Protein AF-Q2Q7Q0-F1 (afdb_monomer)

InterPro domains:
  IPR001702 Porin, Gram-negative type [PF00267] (20-153)
  IPR002299 Porin, Neisseria sp. type [PR00184] (24-41)
  IPR002299 Porin, Neisseria sp. type [PR00184] (78-98)
  IPR002299 Porin, Neisseria sp. type [PR00184] (112-138)
  IPR023614 Porin domain superfamily [G3DSA:2.40.160.10] (1-157)
  IPR050298 Gram-negative bacterial outer membrane porin [PTHR34501] (3-153)

pLDDT: mean 71.76, std 23.59, range [27.08, 97.56]

Mean predicted aligned error: 12.8 Å

Foldseek 3Di:
DDDDDDPPPPPPPPPPPPDDPQFDKDKDKDKDDDDQKIKMKIKMWTAWAQDAPCV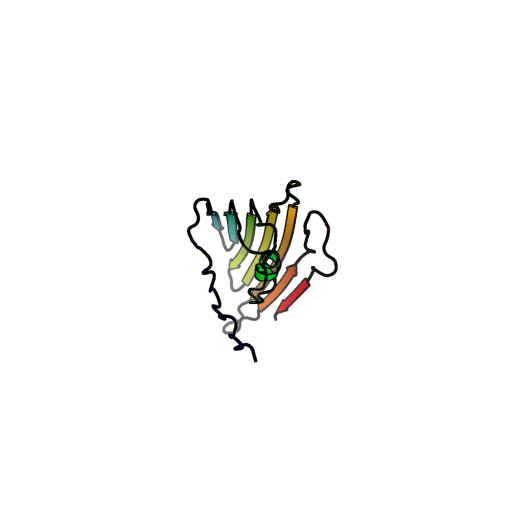VVCVVVVDDDPPRDPGFTKGGKMKIKIKIWGDDPQKTKIKMKMKIKIFGNDPVRFIKIKIKIKIKIWGDDPPDIDIKIKMKIDFIQDSNRTDPPRIDIDMDD

Sequence (157 aa):
AAPYTRPDNSDVFVSAVVGQPGLDVYYAGLNYKNGGFAGSYAFKYARHANVGRDAFELFLLGSTSDEAKGTDPLKNHQVHRLTGGYEEGGLNLALAAQLDLSENGDKAKTKNSTTEIAARASYRFGNAVPRLSYAHGFDLIERGKKGENTSYDSSMA

Secondary structure (DSSP, 8-state):
-----------------TT-TT--EEEEEEEEEETTEEEEEEEEEEEEE---TTHHHHHHH-------TT-PPEEEEEEEEEEEEEEETTEEEEEEEEEEEEEESSTT--EEEEEEEEEEEEE-BTTB--EEEEEEEPPPEETTEEPTT--EEEEE-

Radius of gyration: 21.66 Å; Cα contacts (8 Å, |Δi|>4): 322; chains: 1; bounding box: 35×37×82 Å

Solvent-accessible surface area (backbone atoms only — not comparable to full-atom values): 8732 Å² total; per-residue (Å²): 134,82,86,85,76,78,80,84,81,72,78,73,76,74,66,82,72,85,76,61,94,70,65,56,68,49,76,51,71,54,76,48,74,56,94,42,34,38,38,36,40,40,37,38,42,26,54,44,41,88,41,34,68,55,43,66,55,35,73,74,67,72,59,92,72,96,73,57,86,86,43,63,39,31,25,60,32,33,37,42,35,43,36,37,35,39,48,53,97,49,39,38,38,40,39,36,40,36,39,39,38,30,24,38,59,52,98,78,50,35,39,30,37,41,42,36,40,37,40,36,41,34,44,52,59,90,93,45,65,60,48,42,37,39,34,40,36,45,53,31,26,52,67,70,38,78,46,80,89,52,45,50,78,48,75,51,108

Structure (mmCIF, N/CA/C/O backbone):
data_AF-Q2Q7Q0-F1
#
_entry.id   AF-Q2Q7Q0-F1
#
loop_
_atom_site.group_PDB
_atom_site.id
_atom_site.type_symbol
_atom_site.label_atom_id
_atom_site.label_alt_id
_atom_site.label_comp_id
_atom_site.label_asym_id
_atom_site.label_entity_id
_atom_site.label_seq_id
_atom_site.pdbx_PDB_ins_code
_atom_site.Cartn_x
_atom_site.Cartn_y
_atom_site.Cartn_z
_atom_site.occupancy
_atom_site.B_iso_or_equiv
_atom_site.auth_seq_id
_atom_site.auth_comp_id
_atom_site.auth_asym_id
_atom_site.auth_atom_id
_atom_site.pdbx_PDB_model_num
ATOM 1 N N . ALA A 1 1 ? -17.951 -22.255 -61.261 1.00 38.44 1 ALA A N 1
ATOM 2 C CA . ALA A 1 1 ? -18.267 -21.825 -59.886 1.00 38.44 1 ALA A CA 1
ATOM 3 C C . ALA A 1 1 ? -17.195 -22.399 -58.973 1.00 38.44 1 ALA A C 1
ATOM 5 O O . ALA A 1 1 ? -17.030 -23.611 -58.952 1.00 38.44 1 ALA A O 1
ATOM 6 N N . ALA A 1 2 ? -16.386 -21.539 -58.356 1.00 32.91 2 ALA A N 1
ATOM 7 C CA . ALA A 1 2 ? -15.304 -21.955 -57.468 1.00 32.91 2 ALA A CA 1
ATOM 8 C C . ALA A 1 2 ? -15.882 -22.449 -56.127 1.00 32.91 2 ALA A C 1
ATOM 10 O O . ALA A 1 2 ? -16.837 -21.836 -55.642 1.00 32.91 2 ALA A O 1
ATOM 11 N N . PRO A 1 3 ? -15.352 -23.526 -55.523 1.00 28.22 3 PRO A N 1
ATOM 12 C CA . PRO A 1 3 ? -15.760 -23.925 -54.185 1.00 28.22 3 PRO A CA 1
ATOM 13 C C . PRO A 1 3 ? -15.262 -22.895 -53.164 1.00 28.22 3 PRO A C 1
ATOM 15 O O . PRO A 1 3 ? -14.072 -22.609 -53.063 1.00 28.22 3 PRO A O 1
ATOM 18 N N . TYR A 1 4 ? -16.208 -22.332 -52.419 1.00 27.08 4 TYR A N 1
ATOM 19 C CA . TYR A 1 4 ? -15.970 -21.491 -51.254 1.00 27.08 4 TYR A CA 1
ATOM 20 C C . TYR A 1 4 ? -15.411 -22.361 -50.120 1.00 27.08 4 TYR A C 1
ATOM 22 O O . TYR A 1 4 ? -16.131 -23.177 -49.546 1.00 27.08 4 TYR A O 1
ATOM 30 N N . THR A 1 5 ? -14.127 -22.213 -49.804 1.00 33.94 5 THR A N 1
ATOM 31 C CA . THR A 1 5 ? -13.518 -22.807 -48.609 1.00 33.94 5 THR A CA 1
ATOM 32 C C . THR A 1 5 ? -13.554 -21.794 -47.470 1.00 33.94 5 THR A C 1
ATOM 34 O O . THR A 1 5 ? -12.911 -20.748 -47.535 1.00 33.94 5 THR A O 1
ATOM 37 N N . ARG A 1 6 ? -14.336 -22.119 -46.435 1.00 30.77 6 ARG A N 1
ATOM 38 C CA . ARG A 1 6 ? -14.420 -21.415 -45.148 1.00 30.77 6 ARG A CA 1
ATOM 39 C C . ARG A 1 6 ? -13.006 -21.256 -44.563 1.00 30.77 6 ARG A C 1
ATOM 41 O O . ARG A 1 6 ? -12.326 -22.276 -44.449 1.00 30.77 6 ARG A O 1
ATOM 48 N N . PRO A 1 7 ? -12.551 -20.047 -44.185 1.00 33.25 7 PRO A N 1
ATOM 49 C CA . PRO A 1 7 ? -11.307 -19.914 -43.445 1.00 33.25 7 PRO A CA 1
ATOM 50 C C . PRO A 1 7 ? -11.456 -20.657 -42.117 1.00 33.25 7 PRO A C 1
ATOM 52 O O . PRO A 1 7 ? -12.402 -20.422 -41.364 1.00 33.25 7 PRO A O 1
ATOM 55 N N . ASP A 1 8 ? -10.550 -21.602 -41.906 1.00 33.69 8 ASP A N 1
ATOM 56 C CA . ASP A 1 8 ? -10.188 -22.201 -40.629 1.00 33.69 8 ASP A CA 1
ATOM 57 C C . ASP A 1 8 ? -10.122 -21.099 -39.559 1.00 33.69 8 ASP A C 1
ATOM 59 O O . ASP A 1 8 ? -9.198 -20.288 -39.534 1.00 33.69 8 ASP A O 1
ATOM 63 N N . ASN A 1 9 ? -11.160 -21.037 -38.721 1.00 38.09 9 ASN A N 1
ATOM 64 C CA . ASN A 1 9 ? -11.152 -20.269 -37.486 1.00 38.09 9 ASN A CA 1
ATOM 65 C C . ASN A 1 9 ? -10.549 -21.161 -36.401 1.00 38.09 9 ASN A C 1
ATOM 67 O O . ASN A 1 9 ? -11.249 -21.660 -35.520 1.00 38.09 9 ASN A O 1
ATOM 71 N N . SER A 1 10 ? -9.252 -21.420 -36.509 1.00 33.41 10 SER A N 1
ATOM 72 C CA . SER A 1 10 ? -8.445 -21.792 -35.364 1.00 33.41 10 SER A CA 1
ATOM 73 C C . SER A 1 10 ? -8.223 -20.502 -34.598 1.00 33.41 10 SER A C 1
ATOM 75 O O . SER A 1 10 ? -7.287 -19.742 -34.849 1.00 33.41 10 SER A O 1
ATOM 77 N N . ASP A 1 11 ? -9.125 -20.251 -33.651 1.00 35.22 11 ASP A N 1
ATOM 78 C CA . ASP A 1 11 ? -8.794 -19.468 -32.473 1.00 35.22 11 ASP A CA 1
ATOM 79 C C . ASP A 1 11 ? -7.584 -20.159 -31.841 1.00 35.22 11 ASP A C 1
ATOM 81 O O . ASP A 1 11 ? -7.698 -21.096 -31.047 1.00 35.22 11 ASP A O 1
ATOM 85 N N . VAL A 1 12 ? -6.389 -19.765 -32.286 1.00 31.02 12 VAL A N 1
ATOM 86 C CA . VAL A 1 12 ? -5.151 -20.102 -31.611 1.00 31.02 12 VAL A CA 1
ATOM 87 C C . VAL A 1 12 ? -5.266 -19.376 -30.288 1.00 31.02 12 VAL A C 1
ATOM 89 O O . VAL A 1 12 ? -4.937 -18.195 -30.179 1.00 31.02 12 VAL A O 1
ATOM 92 N N . PHE A 1 13 ? -5.785 -20.086 -29.291 1.00 28.80 13 PHE A N 1
ATOM 93 C CA . PHE A 1 13 ? -5.572 -19.761 -27.900 1.00 28.80 13 PHE A CA 1
ATOM 94 C C . PHE A 1 13 ? -4.059 -19.698 -27.730 1.00 28.80 13 PHE A C 1
ATOM 96 O O . PHE A 1 13 ? -3.385 -20.717 -27.564 1.00 28.80 13 PHE A O 1
ATOM 103 N N . VAL A 1 14 ? -3.497 -18.497 -27.838 1.00 31.64 14 VAL A N 1
ATOM 104 C CA . VAL A 1 14 ? -2.150 -18.251 -27.357 1.00 31.64 14 VAL A CA 1
ATOM 105 C C . VAL A 1 14 ? -2.302 -18.330 -25.852 1.00 31.64 14 VAL A C 1
ATOM 107 O O . VAL A 1 14 ? -2.665 -17.354 -25.203 1.00 31.64 14 VAL A O 1
ATOM 110 N N . SER A 1 15 ? -2.113 -19.528 -25.295 1.00 29.58 15 SER A N 1
ATOM 111 C CA . SER A 1 15 ? -1.926 -19.663 -23.860 1.00 29.58 15 SER A CA 1
ATOM 112 C C . SER A 1 15 ? -0.872 -18.642 -23.466 1.00 29.58 15 SER A C 1
ATOM 114 O O . SER A 1 15 ? 0.201 -18.608 -24.075 1.00 29.58 15 SER A O 1
ATOM 116 N N . ALA A 1 16 ? -1.177 -17.797 -22.481 1.00 34.00 16 ALA A N 1
ATOM 117 C CA . ALA A 1 16 ? -0.156 -16.992 -21.841 1.00 34.00 16 ALA A CA 1
ATOM 118 C C . ALA A 1 16 ? 0.964 -17.955 -21.433 1.00 34.00 16 ALA A C 1
ATOM 120 O O . ALA A 1 16 ? 0.777 -18.810 -20.565 1.00 34.00 16 ALA A O 1
ATOM 121 N N . VAL A 1 17 ? 2.095 -17.892 -22.139 1.00 33.06 17 VAL A N 1
ATOM 122 C CA . VAL A 1 17 ? 3.240 -18.753 -21.863 1.00 33.06 17 VAL A CA 1
ATOM 123 C C . VAL A 1 17 ? 3.859 -18.243 -20.569 1.00 33.06 17 VAL A C 1
ATOM 125 O O . VAL A 1 17 ? 4.790 -17.439 -20.568 1.00 33.06 17 VAL A O 1
ATOM 128 N N . VAL A 1 18 ? 3.324 -18.709 -19.442 1.00 38.12 18 VAL A N 1
ATOM 129 C CA . VAL A 1 18 ? 4.054 -18.746 -18.180 1.00 38.12 18 VAL A CA 1
ATOM 130 C C . VAL A 1 18 ? 5.167 -19.767 -18.388 1.00 38.12 18 VAL A C 1
ATOM 132 O O . VAL A 1 18 ? 4.915 -20.968 -18.419 1.00 38.12 18 VAL A O 1
ATOM 135 N N . GLY A 1 19 ? 6.391 -19.283 -18.610 1.00 31.83 19 GLY A N 1
ATOM 136 C CA . GLY A 1 19 ? 7.568 -20.148 -18.729 1.00 31.83 19 GLY A CA 1
ATOM 137 C C . GLY A 1 19 ? 8.526 -19.879 -19.890 1.00 31.83 19 GLY A C 1
ATOM 138 O O . GLY A 1 19 ? 9.387 -20.721 -20.133 1.00 31.83 19 GLY A O 1
ATOM 139 N N . GLN A 1 20 ? 8.453 -18.746 -20.604 1.00 39.12 20 GLN A N 1
ATOM 140 C CA . GLN A 1 20 ? 9.601 -18.357 -21.438 1.00 39.12 20 GLN A CA 1
ATOM 141 C C . GLN A 1 20 ? 10.802 -17.981 -20.542 1.00 39.12 20 GLN A C 1
ATOM 143 O O . GLN A 1 20 ? 10.614 -17.280 -19.542 1.00 39.12 20 GLN A O 1
ATOM 148 N N . PRO A 1 21 ? 12.033 -18.428 -20.861 1.00 33.62 21 PRO A N 1
ATOM 149 C CA . PRO A 1 21 ? 13.219 -18.122 -20.061 1.00 33.62 21 PRO A CA 1
ATOM 150 C C . PRO A 1 21 ? 13.449 -16.601 -19.979 1.00 33.62 21 PRO A C 1
ATOM 152 O O . PRO A 1 21 ? 13.563 -15.936 -21.007 1.00 33.62 21 PRO A O 1
ATOM 155 N N . GLY A 1 22 ? 13.517 -16.051 -18.756 1.00 45.03 22 GLY A N 1
ATOM 156 C CA . GLY A 1 22 ? 13.807 -14.629 -18.487 1.00 45.03 22 GLY A CA 1
ATOM 157 C C . GLY A 1 22 ? 12.754 -13.837 -17.689 1.00 45.03 22 GLY A C 1
ATOM 158 O O . GLY A 1 22 ? 12.916 -12.622 -17.533 1.00 45.03 22 GLY A O 1
ATOM 159 N N . LEU A 1 23 ? 11.694 -14.481 -17.186 1.00 56.06 23 LEU A N 1
ATOM 160 C CA . LEU A 1 23 ? 10.660 -13.885 -16.319 1.00 56.06 23 LEU A CA 1
ATOM 161 C C . LEU A 1 23 ? 11.070 -13.914 -14.836 1.00 56.06 23 LEU A C 1
ATOM 163 O O . LEU A 1 23 ? 10.350 -14.434 -13.985 1.00 56.06 23 LEU A O 1
ATOM 167 N N . ASP A 1 24 ? 12.247 -13.376 -14.525 1.00 67.50 24 ASP A N 1
ATOM 168 C CA . ASP A 1 24 ? 12.713 -13.303 -13.142 1.00 67.50 24 ASP A CA 1
ATOM 169 C C . ASP A 1 24 ? 11.886 -12.251 -12.391 1.00 67.50 24 ASP A C 1
ATOM 171 O O . ASP A 1 24 ? 11.934 -11.054 -12.713 1.00 67.50 24 ASP A O 1
ATOM 175 N N . VAL A 1 25 ? 11.110 -12.708 -11.405 1.00 71.38 25 VAL A N 1
ATOM 176 C CA . VAL A 1 25 ? 10.350 -11.854 -10.491 1.00 71.38 25 VAL A CA 1
ATOM 177 C C . VAL A 1 25 ? 10.883 -12.047 -9.080 1.00 71.38 25 VAL A C 1
ATOM 179 O O . VAL A 1 25 ? 10.985 -13.169 -8.588 1.00 71.38 25 VAL A O 1
ATOM 182 N N . TYR A 1 26 ? 11.200 -10.942 -8.419 1.00 76.00 26 TYR A N 1
ATOM 183 C CA . TYR A 1 26 ? 11.735 -10.918 -7.067 1.00 76.00 26 TYR A CA 1
ATOM 184 C C . TYR A 1 26 ? 10.788 -10.155 -6.157 1.00 76.00 26 TYR A C 1
ATOM 186 O O . TYR A 1 26 ? 10.239 -9.121 -6.539 1.00 76.00 26 TYR A O 1
ATOM 194 N N . TYR A 1 27 ? 10.641 -10.658 -4.937 1.00 82.25 27 TYR A N 1
ATOM 195 C CA . TYR A 1 27 ? 9.820 -10.058 -3.898 1.00 82.25 27 TYR A CA 1
ATOM 196 C C . TYR A 1 27 ? 10.668 -9.870 -2.649 1.00 82.25 27 TYR A C 1
ATOM 198 O O . TYR A 1 27 ? 11.416 -10.764 -2.256 1.00 82.25 27 TYR A O 1
ATOM 206 N N . ALA A 1 28 ? 10.538 -8.712 -2.018 1.00 85.62 28 ALA A N 1
ATOM 207 C CA . ALA A 1 28 ? 11.164 -8.425 -0.741 1.00 85.62 28 ALA A CA 1
ATOM 208 C C . ALA A 1 28 ? 10.180 -7.670 0.144 1.00 85.62 28 ALA A C 1
ATOM 210 O O . ALA A 1 28 ? 9.332 -6.925 -0.341 1.00 85.62 28 ALA A O 1
ATOM 211 N N . GLY A 1 29 ? 10.295 -7.841 1.453 1.00 91.62 29 GLY A N 1
ATOM 212 C CA . GLY A 1 29 ? 9.473 -7.087 2.379 1.00 91.62 29 GLY A CA 1
ATOM 213 C C . GLY A 1 29 ? 10.006 -7.136 3.796 1.00 91.62 29 GLY A C 1
ATOM 214 O O . GLY A 1 29 ? 10.719 -8.062 4.179 1.00 91.62 29 GLY A O 1
ATOM 215 N N . LEU A 1 30 ? 9.653 -6.115 4.563 1.00 93.94 30 LEU A N 1
ATOM 216 C CA . LEU A 1 30 ? 9.984 -5.984 5.974 1.00 93.94 30 LEU A CA 1
ATOM 217 C C . LEU A 1 30 ? 8.768 -5.473 6.736 1.00 93.94 30 LEU A C 1
ATOM 219 O O . LEU A 1 30 ? 7.929 -4.758 6.190 1.00 93.94 30 LEU A O 1
ATOM 223 N N . ASN A 1 31 ? 8.685 -5.856 8.005 1.00 95.12 31 ASN A N 1
ATOM 224 C CA . ASN A 1 31 ? 7.580 -5.514 8.886 1.00 95.12 31 ASN A CA 1
ATOM 225 C C . ASN A 1 31 ? 8.132 -5.080 10.243 1.00 95.12 31 ASN A C 1
ATOM 227 O O . ASN A 1 31 ? 9.098 -5.657 10.740 1.00 95.12 31 ASN A O 1
ATOM 231 N N . TYR A 1 32 ? 7.480 -4.100 10.850 1.00 94.00 32 TYR A N 1
ATOM 232 C CA . TYR A 1 32 ? 7.742 -3.627 12.199 1.00 94.00 32 TYR A CA 1
ATOM 233 C C . TYR A 1 32 ? 6.424 -3.492 12.955 1.00 94.00 32 TYR A C 1
ATOM 235 O O . TYR A 1 32 ? 5.419 -3.054 12.395 1.00 94.00 32 TYR A O 1
ATOM 243 N N . LYS A 1 33 ? 6.428 -3.854 14.238 1.00 95.81 33 LYS A N 1
ATOM 244 C CA . LYS A 1 33 ? 5.273 -3.703 15.121 1.00 95.81 33 LYS A CA 1
ATOM 245 C C . LYS A 1 33 ? 5.734 -3.399 16.540 1.00 95.81 33 LYS A C 1
ATOM 247 O O . LYS A 1 33 ? 6.566 -4.127 17.074 1.00 95.81 33 LYS A O 1
ATOM 252 N N . ASN A 1 34 ? 5.180 -2.355 17.150 1.00 93.56 34 ASN A N 1
ATOM 253 C CA . ASN A 1 34 ? 5.434 -1.999 18.543 1.00 93.56 34 ASN A CA 1
ATOM 254 C C . ASN A 1 34 ? 4.300 -1.126 19.102 1.00 93.56 34 ASN A C 1
ATOM 256 O O . ASN A 1 34 ? 3.952 -0.129 18.480 1.00 93.56 34 ASN A O 1
ATOM 260 N N . GLY A 1 35 ? 3.756 -1.488 20.271 1.00 90.00 35 GLY A N 1
ATOM 261 C CA . GLY A 1 35 ? 2.828 -0.644 21.041 1.00 90.00 35 GLY A CA 1
ATOM 262 C C . GLY A 1 35 ? 1.650 -0.110 20.226 1.00 90.00 35 GLY A C 1
ATOM 263 O O . GLY A 1 35 ? 1.503 1.098 20.098 1.00 90.00 35 GLY A O 1
ATOM 264 N N . GLY A 1 36 ? 0.905 -0.998 19.563 1.00 91.56 36 GLY A N 1
ATOM 265 C CA . GLY A 1 36 ? -0.205 -0.628 18.676 1.00 91.56 36 GLY A CA 1
ATOM 266 C C . GLY A 1 36 ? 0.219 -0.114 17.295 1.00 91.56 36 GLY A C 1
ATOM 267 O O . GLY A 1 36 ? -0.526 -0.285 16.335 1.00 91.56 36 GLY A O 1
ATOM 268 N N . PHE A 1 37 ? 1.431 0.424 17.133 1.00 95.88 37 PHE A N 1
ATOM 269 C CA . PHE A 1 37 ? 1.951 0.834 15.829 1.00 95.88 37 PHE A CA 1
ATOM 270 C C . PHE A 1 37 ? 2.420 -0.367 15.013 1.00 95.88 37 PHE A C 1
ATOM 272 O O . PHE A 1 37 ? 3.100 -1.263 15.520 1.00 95.88 37 PHE A O 1
ATOM 279 N N . ALA A 1 38 ? 2.103 -0.362 13.724 1.00 95.12 38 ALA A N 1
ATOM 280 C CA . ALA A 1 38 ? 2.612 -1.326 12.763 1.00 95.12 38 ALA A CA 1
ATOM 281 C C . ALA A 1 38 ? 2.987 -0.625 11.460 1.00 95.12 38 ALA A C 1
ATOM 283 O O . ALA A 1 38 ? 2.332 0.327 11.042 1.00 95.12 38 ALA A O 1
ATOM 284 N N . GLY A 1 39 ? 4.039 -1.107 10.811 1.00 93.69 39 GLY A N 1
ATOM 285 C CA . GLY A 1 39 ? 4.470 -0.625 9.511 1.00 93.69 39 GLY A CA 1
ATOM 286 C C . GLY A 1 39 ? 5.086 -1.745 8.693 1.00 93.69 39 GLY A C 1
ATOM 287 O O . GLY A 1 39 ? 5.750 -2.628 9.234 1.00 93.69 39 GLY A O 1
ATOM 288 N N . SER A 1 40 ? 4.871 -1.698 7.388 1.00 94.62 40 SER A N 1
ATOM 289 C CA . SER A 1 40 ? 5.361 -2.699 6.453 1.00 94.62 40 SER A CA 1
ATOM 290 C C . SER A 1 40 ? 5.818 -2.023 5.179 1.00 94.62 40 SER A C 1
ATOM 292 O O . SER A 1 40 ? 5.166 -1.109 4.681 1.00 94.62 40 SER A O 1
ATOM 294 N N . TYR A 1 41 ? 6.921 -2.505 4.632 1.00 93.19 41 TYR A N 1
ATOM 295 C CA . TYR A 1 41 ? 7.358 -2.152 3.294 1.00 93.19 41 TYR A CA 1
ATOM 296 C C . TYR A 1 41 ? 7.436 -3.426 2.463 1.00 93.19 41 TYR A C 1
ATOM 298 O O . TYR A 1 41 ? 8.01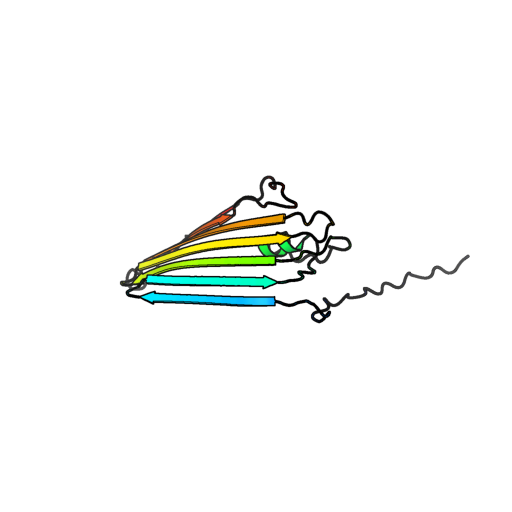1 -4.420 2.906 1.00 93.19 41 TYR A O 1
ATOM 306 N N . ALA A 1 42 ? 6.845 -3.398 1.275 1.00 89.12 42 ALA A N 1
ATOM 307 C CA . ALA A 1 42 ? 6.850 -4.483 0.310 1.00 89.12 42 ALA A CA 1
ATOM 308 C C . ALA A 1 42 ? 7.382 -3.974 -1.031 1.00 89.12 42 ALA A C 1
ATOM 310 O O . ALA A 1 42 ? 7.063 -2.870 -1.470 1.00 89.12 42 ALA A O 1
ATOM 311 N N . PHE A 1 43 ? 8.189 -4.800 -1.680 1.00 85.94 43 PHE A N 1
ATOM 312 C CA . PHE A 1 43 ? 8.833 -4.519 -2.949 1.00 85.94 43 PHE A CA 1
ATOM 313 C C . PHE A 1 43 ? 8.678 -5.706 -3.895 1.00 85.94 43 PHE A C 1
ATOM 315 O O . PHE A 1 43 ? 8.844 -6.861 -3.494 1.00 85.94 43 PHE A O 1
ATOM 322 N N . LYS A 1 44 ? 8.406 -5.411 -5.163 1.00 85.50 44 LYS A N 1
ATOM 323 C CA . LYS A 1 44 ? 8.383 -6.370 -6.266 1.00 85.50 44 LYS A CA 1
ATOM 324 C C . LYS A 1 44 ? 9.233 -5.824 -7.407 1.00 85.50 44 LYS A C 1
ATOM 326 O O . LYS A 1 44 ? 9.091 -4.658 -7.753 1.00 85.50 44 LYS A O 1
ATOM 331 N N . TYR A 1 45 ? 10.045 -6.674 -8.025 1.00 80.56 45 TYR A N 1
ATOM 332 C CA . TYR A 1 45 ? 10.753 -6.383 -9.274 1.00 80.56 45 TYR A CA 1
ATOM 333 C C . TYR A 1 45 ? 10.486 -7.488 -10.292 1.00 80.56 45 TYR A C 1
ATOM 335 O O . TYR A 1 45 ? 10.603 -8.660 -9.950 1.00 80.56 45 TYR A O 1
ATOM 343 N N . ALA A 1 46 ? 10.173 -7.136 -11.535 1.00 75.94 46 ALA A N 1
ATOM 344 C CA . ALA A 1 46 ? 10.028 -8.065 -12.649 1.00 75.94 46 ALA A CA 1
ATOM 345 C C . ALA A 1 46 ? 10.847 -7.580 -13.853 1.00 75.94 46 ALA A C 1
ATOM 347 O O . ALA A 1 46 ? 10.635 -6.480 -14.371 1.00 75.94 46 ALA A O 1
ATOM 348 N N . ARG A 1 47 ? 11.783 -8.415 -14.320 1.00 65.94 47 ARG A N 1
ATOM 349 C CA . ARG A 1 47 ? 12.705 -8.066 -15.416 1.00 65.94 47 ARG A CA 1
ATOM 350 C C . ARG A 1 47 ? 11.988 -7.882 -16.757 1.00 65.94 47 ARG A C 1
ATOM 352 O O . ARG A 1 47 ? 12.282 -6.937 -17.489 1.00 65.94 47 ARG A O 1
ATOM 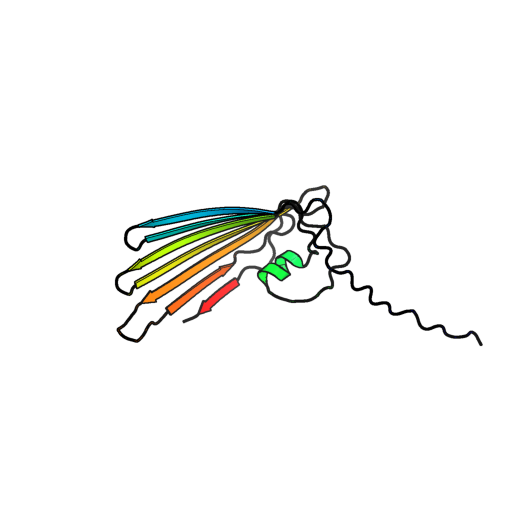359 N N . HIS A 1 48 ? 11.030 -8.758 -17.049 1.00 61.62 48 HIS A N 1
ATOM 360 C CA . HIS A 1 48 ? 10.148 -8.679 -18.210 1.00 61.62 48 HIS A CA 1
ATOM 361 C C . HIS A 1 48 ? 8.701 -8.792 -17.736 1.00 61.62 48 HIS A C 1
ATOM 363 O O . HIS A 1 48 ? 8.343 -9.747 -17.051 1.00 61.62 48 HIS A O 1
ATOM 369 N N . ALA A 1 49 ? 7.873 -7.829 -18.117 1.00 54.59 49 ALA A N 1
ATOM 370 C CA . ALA A 1 49 ? 6.429 -7.899 -18.004 1.00 54.59 49 ALA A CA 1
ATOM 371 C C . ALA A 1 49 ? 5.892 -7.974 -19.441 1.00 54.59 49 ALA A C 1
ATOM 373 O O . ALA A 1 49 ? 5.583 -6.959 -20.059 1.00 54.59 49 ALA A O 1
ATOM 374 N N . ASN A 1 50 ? 5.852 -9.187 -20.008 1.00 47.03 50 ASN A N 1
ATOM 375 C CA . ASN A 1 50 ? 5.142 -9.442 -21.265 1.00 47.03 50 ASN A CA 1
ATOM 376 C C . ASN A 1 50 ? 3.649 -9.368 -20.979 1.00 47.03 50 ASN A C 1
ATOM 378 O O . ASN A 1 50 ? 2.979 -10.377 -20.782 1.00 47.03 50 ASN A O 1
ATOM 382 N N . VAL A 1 51 ? 3.152 -8.154 -20.882 1.00 48.88 51 VAL A N 1
ATOM 383 C CA . VAL A 1 51 ? 1.744 -7.872 -20.711 1.00 48.88 51 VAL A CA 1
ATOM 384 C C . VAL A 1 51 ? 1.515 -6.715 -21.675 1.00 48.88 51 VAL A C 1
ATOM 386 O O . VAL A 1 51 ? 2.319 -5.781 -21.698 1.00 48.88 51 VAL A O 1
ATOM 389 N N . GLY A 1 52 ? 0.556 -6.862 -22.591 1.00 39.28 52 GLY A N 1
ATOM 390 C CA . GLY A 1 52 ? 0.372 -5.922 -23.699 1.00 39.28 52 GLY A CA 1
ATOM 391 C C . GLY A 1 52 ? 0.100 -4.486 -23.227 1.00 39.28 52 GLY A C 1
ATOM 392 O O . GLY A 1 52 ? 0.022 -4.266 -22.030 1.00 39.28 52 GLY A O 1
ATOM 393 N N . ARG A 1 53 ? -0.020 -3.483 -24.111 1.00 38.78 53 ARG A N 1
ATOM 394 C CA . ARG A 1 53 ? -0.182 -2.049 -23.723 1.00 38.78 53 ARG A CA 1
ATOM 395 C C . ARG A 1 53 ? -1.250 -1.846 -22.654 1.00 38.78 53 ARG A C 1
ATOM 397 O O . ARG A 1 53 ? -1.081 -0.984 -21.802 1.00 38.78 53 ARG A O 1
ATOM 404 N N . ASP A 1 54 ? -2.276 -2.682 -22.673 1.00 43.00 54 ASP A N 1
ATOM 405 C CA . ASP A 1 54 ? -3.360 -2.625 -21.714 1.00 43.00 54 ASP A CA 1
ATOM 406 C C . ASP A 1 54 ? -2.938 -3.047 -20.311 1.00 43.00 54 ASP A C 1
ATOM 408 O O . ASP A 1 54 ? -3.710 -2.853 -19.412 1.00 43.00 54 ASP A O 1
ATOM 412 N N . ALA A 1 55 ? -1.761 -3.617 -20.056 1.00 45.25 55 ALA A N 1
ATOM 413 C CA . ALA A 1 55 ? -1.363 -4.231 -18.785 1.00 45.25 55 ALA A CA 1
ATOM 414 C C . ALA A 1 55 ? -1.376 -3.306 -17.574 1.00 45.25 55 ALA A C 1
ATOM 416 O O . ALA A 1 55 ? -1.671 -3.740 -16.464 1.00 45.25 55 ALA A O 1
ATOM 417 N N . PHE A 1 56 ? -0.965 -2.058 -17.784 1.00 45.38 56 PHE A N 1
ATOM 418 C CA . PHE A 1 56 ? -0.889 -1.075 -16.716 1.00 45.38 56 PHE A CA 1
ATOM 419 C C . PHE A 1 56 ? -2.288 -0.521 -16.423 1.00 45.38 56 PHE A C 1
ATOM 421 O O . PHE A 1 56 ? -2.648 -0.400 -15.261 1.00 45.38 56 PHE A O 1
ATOM 428 N N . GLU A 1 57 ? -3.128 -0.329 -17.447 1.00 43.72 57 GLU A N 1
ATOM 429 C CA . GLU A 1 57 ? -4.565 -0.082 -17.260 1.00 43.72 57 GLU A CA 1
ATOM 430 C C . GLU A 1 57 ? -5.322 -1.321 -16.743 1.00 43.72 57 GLU A C 1
ATOM 432 O O . GLU A 1 57 ? -6.163 -1.195 -15.876 1.00 43.72 57 GLU A O 1
ATOM 437 N N . LEU A 1 58 ? -5.002 -2.538 -17.171 1.00 47.50 58 LEU A N 1
ATOM 438 C CA . LEU A 1 58 ? -5.573 -3.830 -16.757 1.00 47.50 58 LEU A CA 1
ATOM 439 C C . LEU A 1 58 ? -5.294 -4.086 -15.276 1.00 47.50 58 LEU A C 1
ATOM 441 O O . LEU A 1 58 ? -6.159 -4.581 -14.556 1.00 47.50 58 LEU A O 1
ATOM 445 N N . PHE A 1 59 ? -4.080 -3.750 -14.830 1.00 45.44 59 PHE A N 1
ATOM 446 C CA . PHE A 1 59 ? -3.650 -3.864 -13.440 1.00 45.44 59 PHE A CA 1
ATOM 447 C C . PHE A 1 59 ? -4.296 -2.800 -12.536 1.0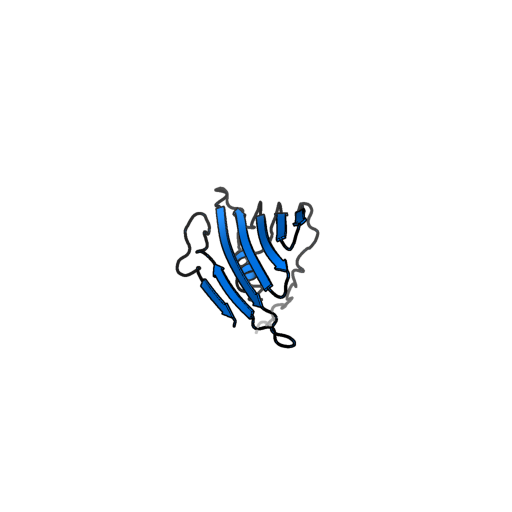0 45.44 59 PHE A C 1
ATOM 449 O O . PHE A 1 59 ? -4.572 -3.109 -11.379 1.00 45.44 59 PHE A O 1
ATOM 456 N N . LEU A 1 60 ? -4.581 -1.595 -13.053 1.00 44.56 60 LEU A N 1
ATOM 457 C CA . LEU A 1 60 ? -5.154 -0.473 -12.287 1.00 44.56 60 LEU A CA 1
ATOM 458 C C . LEU A 1 60 ? -6.697 -0.358 -12.378 1.00 44.56 60 LEU A C 1
ATOM 460 O O . LEU A 1 60 ? -7.334 0.044 -11.410 1.00 44.56 60 LEU A O 1
ATOM 464 N N . LEU A 1 61 ? -7.321 -0.739 -13.500 1.00 41.91 61 LEU A N 1
ATOM 465 C CA . LEU A 1 61 ? -8.757 -0.574 -13.822 1.00 41.91 61 LEU A CA 1
ATOM 466 C C . LEU A 1 61 ? -9.546 -1.895 -13.894 1.00 41.91 61 LEU A C 1
ATOM 468 O O . LEU A 1 61 ? -10.766 -1.865 -14.050 1.00 41.91 61 LEU A O 1
ATOM 472 N N . GLY A 1 62 ? -8.900 -3.062 -13.788 1.00 34.41 62 GLY A N 1
ATOM 473 C CA . GLY A 1 62 ? -9.594 -4.351 -13.660 1.00 34.41 62 GLY A CA 1
ATOM 474 C C . GLY A 1 62 ? -10.491 -4.768 -14.841 1.00 34.41 62 GLY A C 1
ATOM 475 O O . GLY A 1 62 ? -11.467 -5.484 -14.624 1.00 34.41 62 GLY A O 1
ATOM 476 N N . SER A 1 63 ? -10.203 -4.347 -16.080 1.00 38.22 63 SER A N 1
ATOM 477 C CA . SER A 1 63 ? -10.974 -4.742 -17.279 1.00 38.22 63 SER A CA 1
ATOM 478 C C . SER A 1 63 ? -10.337 -5.907 -18.032 1.00 38.22 63 SER A C 1
ATOM 480 O O . SER A 1 63 ? -9.229 -5.775 -18.513 1.00 38.22 63 SER A O 1
ATOM 482 N N . THR A 1 64 ? -11.039 -7.032 -18.188 1.00 34.34 64 THR A N 1
ATOM 483 C CA . THR A 1 64 ? -10.533 -8.298 -18.755 1.00 34.34 64 THR A CA 1
ATOM 484 C C . THR A 1 64 ? -10.699 -8.421 -20.282 1.00 34.34 64 THR A C 1
ATOM 486 O O . THR A 1 64 ? -11.447 -9.287 -20.740 1.00 34.34 64 THR A O 1
ATOM 489 N N . SER A 1 65 ? -10.048 -7.587 -21.096 1.00 36.09 65 SER A N 1
ATOM 490 C CA . SER A 1 65 ? -10.077 -7.755 -22.565 1.00 36.09 65 SER A CA 1
ATOM 491 C C . SER A 1 65 ? -8.698 -8.071 -23.154 1.00 36.09 65 SER A C 1
ATOM 493 O O . SER A 1 65 ? -7.792 -7.244 -23.129 1.00 36.09 65 SER A O 1
ATOM 495 N N . ASP A 1 66 ? -8.570 -9.278 -23.711 1.00 40.12 66 ASP A N 1
ATOM 496 C CA . ASP A 1 66 ? -7.390 -9.839 -24.391 1.00 40.12 66 ASP A CA 1
ATOM 497 C C . ASP A 1 66 ? -7.230 -9.319 -25.842 1.00 40.12 66 ASP A C 1
ATOM 499 O O . ASP A 1 66 ? -7.193 -10.099 -26.794 1.00 40.12 66 ASP A O 1
ATOM 503 N N . GLU A 1 67 ? -7.126 -8.003 -26.060 1.00 38.03 67 GLU A N 1
ATOM 504 C CA . GLU A 1 67 ? -6.961 -7.439 -27.421 1.00 38.03 67 GLU A CA 1
ATOM 505 C C . GLU A 1 67 ? -5.620 -6.728 -27.689 1.00 38.03 67 GLU A C 1
ATOM 507 O O . GLU A 1 67 ? -5.466 -5.998 -28.666 1.00 38.03 67 GLU A O 1
ATOM 512 N N . ALA A 1 68 ? -4.567 -7.013 -26.924 1.00 39.59 68 ALA A N 1
ATOM 513 C CA . ALA A 1 68 ? -3.257 -6.395 -27.147 1.00 39.59 68 ALA A CA 1
ATOM 514 C C . ALA A 1 68 ? -2.346 -7.184 -28.120 1.00 39.59 68 ALA A C 1
ATOM 516 O O . ALA A 1 68 ? -1.238 -7.602 -27.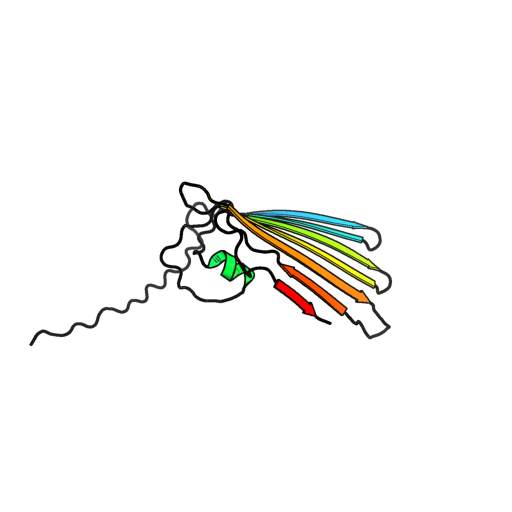773 1.00 39.59 68 ALA A O 1
ATOM 517 N N . LYS A 1 69 ? -2.767 -7.365 -29.381 1.00 34.59 69 LYS A N 1
ATOM 518 C CA . LYS A 1 69 ? -1.846 -7.764 -30.468 1.00 34.59 69 LYS A CA 1
ATOM 519 C C . LYS A 1 69 ? -1.123 -6.523 -31.013 1.00 34.59 69 LYS A C 1
ATOM 521 O O . LYS A 1 69 ? -1.647 -5.839 -31.883 1.00 34.59 69 LYS A O 1
ATOM 526 N N . GLY A 1 70 ? 0.101 -6.252 -30.541 1.00 37.94 70 GLY A N 1
ATOM 527 C CA . GLY A 1 70 ? 1.015 -5.287 -31.192 1.00 37.94 70 GLY A CA 1
ATOM 528 C C . GLY A 1 70 ? 1.686 -4.244 -30.295 1.00 37.94 70 GLY A C 1
ATOM 529 O O . GLY A 1 70 ? 1.970 -3.136 -30.742 1.00 37.94 70 GLY A O 1
ATOM 530 N N . THR A 1 71 ? 1.929 -4.558 -29.029 1.00 44.34 71 THR A N 1
ATOM 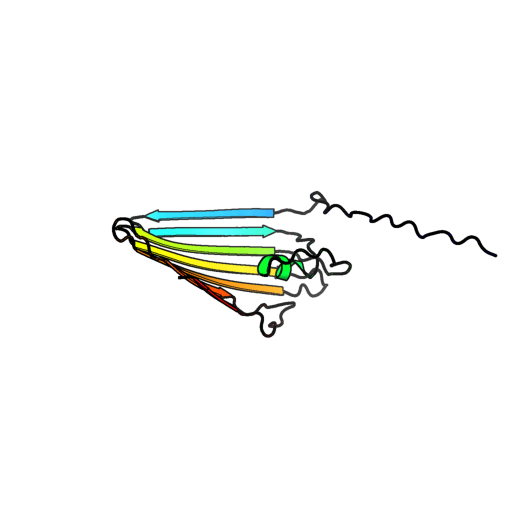531 C CA . THR A 1 71 ? 2.324 -3.567 -28.023 1.00 44.34 71 THR A CA 1
ATOM 532 C C . THR A 1 71 ? 3.719 -3.850 -27.478 1.00 44.34 71 THR A C 1
ATOM 534 O O . THR A 1 71 ? 4.025 -5.001 -27.168 1.00 44.34 71 THR A O 1
ATOM 537 N N . ASP A 1 72 ? 4.557 -2.815 -27.357 1.00 49.78 72 ASP A N 1
ATOM 538 C CA . ASP A 1 72 ? 5.922 -2.936 -26.826 1.00 49.78 72 ASP A CA 1
ATOM 539 C C . ASP A 1 72 ? 5.900 -3.591 -25.427 1.00 49.78 72 ASP A C 1
ATOM 541 O O . ASP A 1 72 ? 5.199 -3.086 -24.549 1.00 49.78 72 ASP A O 1
ATOM 545 N N . PRO A 1 73 ? 6.652 -4.680 -25.179 1.00 59.00 73 PRO A N 1
ATOM 546 C CA . PRO A 1 73 ? 6.641 -5.355 -23.882 1.00 59.00 73 PRO A CA 1
ATOM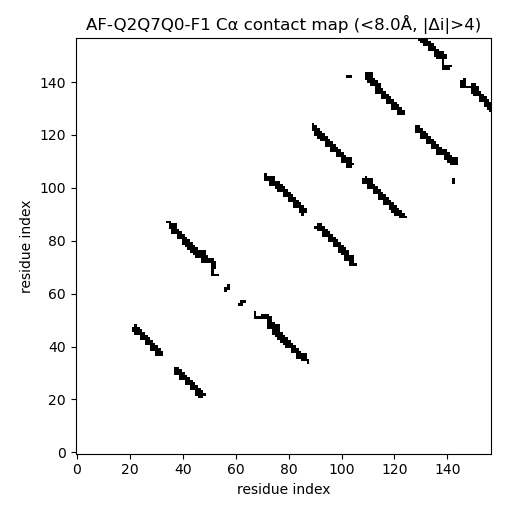 547 C C . PRO A 1 73 ? 7.217 -4.444 -22.791 1.00 59.00 73 PRO A C 1
ATOM 549 O O . PRO A 1 73 ? 8.272 -3.836 -22.997 1.00 59.00 73 PRO A O 1
ATOM 552 N N . LEU A 1 74 ? 6.571 -4.373 -21.624 1.00 64.81 74 LEU A N 1
ATOM 553 C CA . LEU A 1 74 ? 7.103 -3.652 -20.466 1.00 64.81 74 LEU A CA 1
ATOM 554 C C . LEU A 1 74 ? 8.295 -4.405 -19.850 1.00 64.81 74 LEU A C 1
ATOM 556 O O . LEU A 1 74 ? 8.376 -5.636 -19.846 1.00 64.81 74 LEU A O 1
ATOM 560 N N . LYS A 1 75 ? 9.252 -3.657 -19.309 1.00 70.50 75 LYS A N 1
ATOM 561 C CA . LYS A 1 75 ? 10.487 -4.154 -18.694 1.00 70.50 75 LYS A CA 1
ATOM 562 C C . LYS A 1 75 ? 10.748 -3.438 -17.377 1.00 70.50 75 LYS A C 1
ATOM 564 O O . LYS A 1 75 ? 10.232 -2.348 -17.139 1.00 70.50 75 LYS A O 1
ATOM 569 N N . ASN A 1 76 ? 11.582 -4.049 -16.535 1.00 78.19 76 ASN A N 1
ATOM 570 C CA . ASN A 1 76 ? 12.054 -3.459 -15.277 1.00 78.19 76 ASN A CA 1
ATOM 571 C C . ASN A 1 76 ? 10.923 -2.969 -14.357 1.00 78.19 76 ASN A C 1
ATOM 573 O O . ASN A 1 76 ? 11.057 -1.933 -13.702 1.00 78.19 76 ASN A O 1
ATOM 577 N N . HIS A 1 77 ? 9.809 -3.701 -14.321 1.00 79.62 77 HIS A N 1
ATOM 578 C CA . HIS A 1 77 ? 8.642 -3.310 -13.548 1.00 79.62 77 HIS A CA 1
ATOM 579 C C . HIS A 1 77 ? 8.929 -3.428 -12.052 1.00 79.62 77 HIS A C 1
ATOM 581 O O . HIS A 1 77 ? 9.389 -4.467 -11.580 1.00 79.62 77 HIS A O 1
ATOM 587 N N . GLN A 1 78 ? 8.670 -2.351 -11.323 1.00 85.69 78 GLN A N 1
ATOM 588 C CA . GLN A 1 78 ? 8.925 -2.204 -9.899 1.00 85.69 78 GLN A CA 1
ATOM 589 C C . GLN A 1 78 ? 7.660 -1.732 -9.206 1.00 85.69 78 GLN A C 1
ATOM 591 O O . GLN A 1 78 ? 7.035 -0.780 -9.661 1.00 85.69 78 GLN A O 1
ATOM 596 N N . VAL A 1 79 ? 7.321 -2.374 -8.093 1.00 88.12 79 VAL A N 1
ATOM 597 C CA . VAL A 1 79 ? 6.232 -1.939 -7.215 1.00 88.12 79 VAL A CA 1
ATOM 598 C C . VAL A 1 79 ? 6.796 -1.763 -5.822 1.00 88.12 79 VAL A C 1
ATOM 600 O O . VAL A 1 79 ? 7.380 -2.695 -5.269 1.00 88.12 79 VAL A O 1
ATOM 603 N N . HIS A 1 80 ? 6.613 -0.576 -5.260 1.00 91.62 80 HIS A N 1
ATOM 604 C CA . HIS A 1 80 ? 6.984 -0.234 -3.895 1.00 91.62 80 HIS A CA 1
ATOM 605 C C . HIS A 1 80 ? 5.713 0.092 -3.130 1.00 91.62 80 HIS A C 1
ATOM 607 O O . HIS A 1 80 ? 4.999 1.017 -3.500 1.00 91.62 80 HIS A O 1
ATOM 613 N N . ARG A 1 81 ? 5.431 -0.633 -2.052 1.00 92.69 81 ARG A N 1
ATOM 614 C CA . ARG A 1 81 ? 4.284 -0.359 -1.189 1.00 92.69 81 ARG A CA 1
ATOM 615 C C . ARG A 1 81 ? 4.747 -0.157 0.238 1.00 92.69 81 ARG A C 1
ATOM 617 O O . ARG A 1 81 ? 5.368 -1.040 0.823 1.00 92.69 81 ARG A O 1
ATOM 624 N N . LEU A 1 82 ? 4.410 0.992 0.801 1.00 95.12 82 LEU A N 1
ATOM 625 C CA . LEU A 1 82 ? 4.593 1.303 2.209 1.00 95.12 82 LEU A CA 1
ATOM 626 C C . LEU A 1 82 ? 3.220 1.343 2.871 1.00 95.12 82 LEU A C 1
ATOM 628 O O . LEU A 1 82 ? 2.317 2.021 2.392 1.00 95.12 82 LEU A O 1
ATOM 632 N N . THR A 1 83 ? 3.060 0.634 3.978 1.00 95.00 83 THR A N 1
ATOM 633 C CA . THR A 1 83 ? 1.869 0.713 4.821 1.00 95.00 83 THR A CA 1
ATOM 634 C C . THR A 1 83 ? 2.273 1.024 6.248 1.00 95.00 83 THR A C 1
ATOM 636 O O . THR A 1 83 ? 3.287 0.523 6.727 1.00 95.00 83 THR A O 1
ATOM 639 N N . GLY A 1 84 ? 1.472 1.815 6.944 1.00 96.12 84 GLY A N 1
ATOM 640 C CA . GLY A 1 84 ? 1.702 2.168 8.336 1.00 96.12 84 GLY A CA 1
ATOM 641 C C . GLY A 1 84 ? 0.389 2.433 9.045 1.00 96.12 84 GLY A C 1
ATOM 642 O O . GLY A 1 84 ? -0.588 2.831 8.419 1.00 96.12 84 GLY A O 1
ATOM 643 N N . GLY A 1 85 ? 0.344 2.203 10.346 1.00 97.06 85 GLY A N 1
ATOM 644 C CA . GLY A 1 85 ? -0.885 2.373 11.093 1.00 97.06 85 GLY A CA 1
ATOM 645 C C . GLY A 1 85 ? -0.717 2.235 12.591 1.00 97.06 85 GLY A C 1
ATOM 646 O O . GLY A 1 85 ? 0.363 1.928 13.098 1.00 97.06 85 GLY A O 1
ATOM 647 N N . TYR A 1 86 ? -1.828 2.464 13.276 1.00 97.12 86 TYR A N 1
ATOM 648 C CA . TYR A 1 86 ? -1.980 2.292 14.708 1.00 97.12 86 TYR A CA 1
ATOM 649 C C . TYR A 1 86 ? -3.267 1.523 14.983 1.00 97.12 86 TYR A C 1
ATOM 651 O O . TYR A 1 86 ? -4.330 1.887 14.481 1.00 97.12 86 TYR A O 1
ATOM 659 N N . GLU A 1 87 ? -3.173 0.468 15.781 1.00 96.12 87 GLU A N 1
ATOM 660 C CA . GLU A 1 87 ? -4.310 -0.325 16.218 1.00 96.12 87 GLU A CA 1
ATOM 661 C C . GLU A 1 87 ? -4.185 -0.671 17.702 1.00 96.12 87 GLU A C 1
ATOM 663 O O . GLU A 1 87 ? -3.406 -1.544 18.089 1.00 96.12 87 GLU A O 1
ATOM 668 N N . GLU A 1 88 ? -4.975 0.007 18.533 1.00 94.94 88 GLU A N 1
ATOM 669 C CA . GLU A 1 88 ? -5.067 -0.249 19.970 1.00 94.94 88 GLU A CA 1
ATOM 670 C C . GLU A 1 88 ? -6.327 0.406 20.556 1.00 94.94 88 GLU A C 1
ATOM 672 O O . GLU A 1 88 ? -6.854 1.376 20.012 1.00 94.94 88 GLU A O 1
ATOM 677 N N . GLY A 1 89 ? -6.843 -0.120 21.673 1.00 92.31 89 GLY A N 1
ATOM 678 C CA . GLY A 1 89 ? -7.928 0.534 22.421 1.00 92.31 89 GLY A CA 1
ATOM 679 C C . GLY A 1 89 ? -9.238 0.718 21.640 1.00 92.31 89 GLY A C 1
ATOM 680 O O . GLY A 1 89 ? -10.020 1.611 21.949 1.00 92.31 89 GLY A O 1
ATOM 681 N N . GLY A 1 90 ? -9.470 -0.099 20.607 1.00 93.06 90 GLY A N 1
ATOM 682 C CA . GLY A 1 90 ? -10.632 0.009 19.721 1.00 93.06 90 GLY A CA 1
ATOM 683 C C . GLY A 1 90 ? -10.454 0.973 18.545 1.00 93.06 90 GLY A C 1
ATOM 684 O O . GLY A 1 90 ? -11.297 0.954 17.652 1.00 93.06 90 GLY A O 1
ATOM 685 N N . LEU A 1 91 ? -9.372 1.754 18.498 1.00 95.94 91 LEU A N 1
ATOM 686 C CA . LEU A 1 91 ? -8.996 2.591 17.360 1.00 95.94 91 LEU A CA 1
ATOM 687 C C . LEU A 1 91 ? -8.178 1.775 16.354 1.00 95.94 91 LEU A C 1
ATOM 689 O O . LEU A 1 91 ? -7.262 1.057 16.743 1.00 95.94 91 LEU A O 1
ATOM 693 N N . ASN A 1 92 ? -8.478 1.920 15.066 1.00 97.25 92 ASN A N 1
ATOM 694 C CA . ASN A 1 92 ? -7.638 1.445 13.970 1.00 97.25 92 ASN A CA 1
ATOM 695 C C . ASN A 1 92 ? -7.475 2.577 12.949 1.00 97.25 92 ASN A C 1
ATOM 697 O O . ASN A 1 92 ? -8.460 3.102 12.427 1.00 97.25 92 ASN A O 1
ATOM 701 N N . LEU A 1 93 ? -6.225 2.941 12.688 1.00 96.75 93 LEU A N 1
ATOM 702 C CA . LEU A 1 93 ? -5.795 3.898 11.681 1.00 96.75 93 LEU A CA 1
ATOM 703 C C . LEU A 1 93 ? -4.783 3.207 10.775 1.00 96.75 93 LEU A C 1
ATOM 705 O O . LEU A 1 93 ? -3.850 2.575 11.265 1.00 96.75 93 LEU A O 1
ATOM 709 N N . ALA A 1 94 ? -4.940 3.348 9.467 1.00 96.81 94 ALA A N 1
ATOM 710 C CA . ALA A 1 94 ? -4.014 2.804 8.489 1.00 96.81 94 ALA A CA 1
ATOM 711 C C . ALA A 1 94 ? -3.831 3.776 7.324 1.00 96.81 94 ALA A C 1
ATOM 713 O O . ALA A 1 94 ? -4.783 4.388 6.846 1.00 96.81 94 ALA A O 1
ATOM 714 N N . LEU A 1 95 ? -2.597 3.879 6.854 1.00 96.69 95 LEU A N 1
ATOM 715 C CA . LEU A 1 95 ? -2.173 4.622 5.683 1.00 96.69 95 LEU A CA 1
ATOM 716 C C . LEU A 1 95 ? -1.371 3.681 4.787 1.00 96.69 95 LEU A C 1
ATOM 718 O O . LEU A 1 95 ? -0.616 2.832 5.266 1.00 96.69 95 LEU A O 1
ATOM 722 N N . ALA A 1 96 ? -1.527 3.839 3.485 1.00 95.25 96 ALA A N 1
ATOM 723 C CA . ALA A 1 96 ? -0.764 3.133 2.480 1.00 95.25 96 ALA A CA 1
ATOM 724 C C . ALA A 1 96 ? -0.347 4.106 1.382 1.00 95.25 96 ALA A C 1
ATOM 726 O O . ALA A 1 96 ? -1.111 4.993 1.014 1.00 95.25 96 ALA A O 1
ATOM 727 N N . ALA A 1 97 ? 0.851 3.906 0.854 1.00 93.88 97 ALA A N 1
ATOM 728 C CA . ALA A 1 97 ? 1.322 4.525 -0.369 1.00 93.88 97 ALA A CA 1
ATOM 729 C C . ALA A 1 97 ? 1.904 3.430 -1.262 1.00 93.88 97 ALA A C 1
ATOM 731 O O . ALA A 1 97 ? 2.634 2.558 -0.780 1.00 93.88 97 ALA A O 1
ATOM 732 N N . GLN A 1 98 ? 1.577 3.468 -2.545 1.00 92.81 98 GLN A N 1
ATOM 733 C CA . GLN A 1 98 ? 2.096 2.564 -3.557 1.00 92.81 98 GLN A CA 1
ATOM 734 C C . GLN A 1 98 ? 2.675 3.376 -4.715 1.00 92.81 98 GLN A C 1
ATOM 736 O O . GLN A 1 98 ? 2.099 4.377 -5.131 1.00 92.81 98 GLN A O 1
ATOM 741 N N . LEU A 1 99 ? 3.837 2.953 -5.198 1.00 90.06 99 LEU A N 1
ATOM 742 C CA . LEU A 1 99 ? 4.507 3.504 -6.365 1.00 90.06 99 LEU A CA 1
ATOM 743 C C . LEU A 1 99 ? 4.809 2.361 -7.324 1.00 90.06 99 LEU A C 1
ATOM 745 O O . LEU A 1 99 ? 5.567 1.445 -6.993 1.00 90.06 99 LEU A O 1
ATOM 749 N N . ASP A 1 100 ? 4.257 2.468 -8.521 1.00 86.06 100 ASP A N 1
ATOM 750 C CA . ASP A 1 100 ? 4.488 1.550 -9.620 1.00 86.06 100 ASP A CA 1
ATOM 751 C C . ASP A 1 100 ? 5.349 2.250 -10.668 1.00 86.06 100 ASP A C 1
ATOM 753 O O . ASP A 1 100 ? 5.091 3.391 -11.057 1.00 86.06 100 ASP A O 1
ATOM 757 N N . LEU A 1 101 ? 6.395 1.566 -11.119 1.00 85.75 101 LEU A N 1
ATOM 758 C CA . LEU A 1 101 ? 7.369 2.042 -12.094 1.00 85.75 101 LEU A CA 1
ATOM 759 C C . LEU A 1 101 ? 7.592 0.955 -13.143 1.00 85.75 101 LEU A C 1
ATOM 761 O O . LEU A 1 101 ? 7.589 -0.238 -12.837 1.00 85.75 101 LEU A O 1
ATOM 765 N N . SER A 1 102 ? 7.799 1.342 -14.394 1.00 79.25 102 SER A N 1
ATOM 766 C CA . SER A 1 102 ? 8.189 0.412 -15.458 1.00 79.25 102 SER A CA 1
ATOM 767 C C . SER A 1 102 ? 8.834 1.145 -16.630 1.00 79.25 102 SER A C 1
ATOM 769 O O . SER A 1 102 ? 8.812 2.372 -16.708 1.00 79.25 102 SER A O 1
ATOM 771 N N . GLU A 1 103 ? 9.436 0.390 -17.542 1.00 78.00 103 GLU A N 1
ATOM 772 C CA . GLU A 1 103 ? 10.006 0.897 -18.788 1.00 78.00 103 GLU A CA 1
ATOM 773 C C . GLU A 1 103 ? 9.345 0.206 -19.978 1.00 78.00 103 GLU A C 1
ATOM 775 O O . GLU A 1 103 ? 9.053 -0.988 -19.926 1.00 78.00 103 GLU A O 1
ATOM 780 N N . ASN A 1 104 ? 9.144 0.922 -21.079 1.00 70.06 104 ASN A N 1
ATOM 781 C CA . ASN A 1 104 ? 8.688 0.313 -22.323 1.00 70.06 104 ASN A CA 1
ATOM 782 C C . ASN A 1 104 ? 9.846 -0.393 -23.040 1.00 70.06 104 ASN A C 1
ATOM 784 O O . ASN A 1 104 ? 11.009 0.001 -22.945 1.00 70.06 104 ASN A O 1
ATOM 788 N N . GLY A 1 105 ? 9.522 -1.428 -23.814 1.00 64.75 105 GLY A N 1
ATOM 789 C CA . GLY A 1 105 ? 10.472 -2.176 -24.640 1.00 64.75 105 GLY A CA 1
ATOM 790 C C . GLY A 1 105 ? 11.007 -1.415 -25.860 1.00 64.75 105 GLY A C 1
ATOM 791 O O . GLY A 1 105 ? 11.703 -2.021 -26.677 1.00 64.75 105 GLY A O 1
ATOM 792 N N . ASP A 1 106 ? 10.695 -0.122 -25.988 1.00 67.56 106 ASP A N 1
ATOM 793 C CA . ASP A 1 106 ? 11.177 0.744 -27.057 1.00 67.56 106 ASP A CA 1
ATOM 794 C C . ASP A 1 106 ? 12.681 1.058 -26.911 1.00 67.56 106 ASP A C 1
ATOM 796 O O . ASP A 1 106 ? 13.296 0.902 -25.854 1.00 67.56 106 ASP A O 1
ATOM 800 N N . LYS A 1 107 ? 13.322 1.503 -28.002 1.00 67.25 107 LYS A N 1
ATOM 801 C CA . LYS A 1 107 ? 14.765 1.832 -27.990 1.00 67.25 107 LYS A CA 1
ATOM 802 C C . LYS A 1 107 ? 15.108 2.963 -27.013 1.00 67.25 107 LYS A C 1
ATOM 804 O O . LYS A 1 107 ? 16.246 3.046 -26.560 1.00 67.25 107 LYS A O 1
ATOM 809 N N . ALA A 1 108 ? 14.135 3.825 -26.723 1.00 73.12 108 ALA A N 1
ATOM 810 C CA . ALA A 1 108 ? 14.273 4.963 -25.827 1.00 73.12 108 ALA A CA 1
ATOM 811 C C . ALA A 1 108 ? 14.090 4.595 -24.341 1.00 73.12 108 ALA A C 1
ATOM 813 O O . ALA A 1 108 ? 14.379 5.436 -23.493 1.00 73.12 108 ALA A O 1
ATOM 814 N N . LYS A 1 109 ? 13.652 3.362 -24.025 1.00 73.12 109 LYS A N 1
ATOM 815 C CA . LYS A 1 109 ? 13.327 2.885 -22.670 1.00 73.12 109 LYS A CA 1
ATOM 816 C C . LYS A 1 109 ? 12.458 3.881 -21.911 1.00 73.12 109 LYS A C 1
ATOM 818 O O . LYS A 1 109 ? 12.773 4.295 -20.793 1.00 73.12 109 LYS A O 1
ATOM 823 N N . THR A 1 110 ? 11.399 4.340 -22.564 1.00 76.94 110 THR A N 1
ATOM 824 C CA . THR A 1 110 ? 10.536 5.371 -21.992 1.00 76.94 110 THR A CA 1
ATOM 825 C C . THR A 1 110 ? 9.880 4.867 -20.703 1.00 76.94 110 THR A C 1
ATOM 827 O O . THR A 1 110 ? 9.476 3.708 -20.617 1.00 76.94 110 THR A O 1
ATOM 830 N N . LYS A 1 111 ? 9.811 5.722 -19.676 1.00 81.69 111 LYS A N 1
ATOM 831 C CA . LYS A 1 111 ? 9.364 5.335 -18.330 1.00 81.69 111 LYS A CA 1
ATOM 832 C C . LYS A 1 111 ? 7.861 5.506 -18.161 1.00 81.69 111 LYS A C 1
ATOM 834 O O . LYS A 1 111 ? 7.314 6.517 -18.602 1.00 81.69 111 LYS A O 1
ATOM 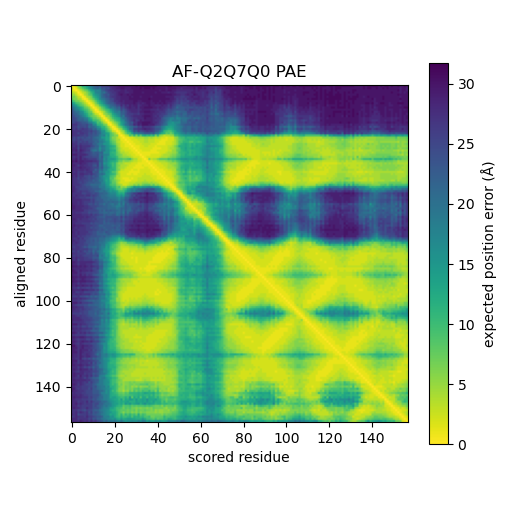839 N N . ASN A 1 112 ? 7.247 4.572 -17.446 1.00 77.19 112 ASN A N 1
ATOM 840 C CA . ASN A 1 112 ? 5.883 4.685 -16.955 1.00 77.19 112 ASN A CA 1
ATOM 841 C C . ASN A 1 112 ? 5.881 4.706 -15.421 1.00 77.19 112 ASN A C 1
ATOM 843 O O . ASN A 1 112 ? 6.711 4.040 -14.792 1.00 77.19 112 ASN A O 1
ATOM 847 N N . SER A 1 113 ? 4.964 5.463 -14.819 1.00 82.75 113 SER A N 1
ATOM 848 C CA . SER A 1 113 ? 4.809 5.537 -13.367 1.00 82.75 113 SER A CA 1
ATOM 849 C C . SER A 1 113 ? 3.375 5.849 -12.955 1.00 82.75 113 SER A C 1
ATOM 851 O O . SER A 1 113 ? 2.752 6.705 -13.570 1.00 82.75 113 SER A O 1
ATOM 853 N N . THR A 1 114 ? 2.883 5.225 -11.884 1.00 85.06 114 THR A N 1
ATOM 854 C CA . THR A 1 114 ? 1.714 5.718 -11.139 1.00 85.06 114 THR A CA 1
ATOM 855 C C . THR A 1 114 ? 2.003 5.732 -9.645 1.00 85.06 114 THR A C 1
ATOM 857 O O . THR A 1 114 ? 2.854 4.985 -9.161 1.00 85.06 114 THR A O 1
ATOM 860 N N . THR A 1 115 ? 1.317 6.605 -8.917 1.00 88.62 115 THR A N 1
ATOM 861 C CA . THR A 1 115 ? 1.367 6.668 -7.457 1.00 88.62 115 THR A CA 1
ATOM 862 C C . THR A 1 115 ? -0.050 6.614 -6.922 1.00 88.62 115 THR A C 1
ATOM 864 O O . THR A 1 115 ? -0.934 7.297 -7.431 1.00 88.62 115 THR A O 1
ATOM 867 N N . GLU A 1 116 ? -0.248 5.854 -5.855 1.00 89.31 116 GLU A N 1
ATOM 868 C CA . GLU A 1 116 ? -1.526 5.748 -5.165 1.00 89.31 116 GLU A CA 1
ATOM 869 C C . GLU A 1 116 ? -1.323 5.894 -3.666 1.00 89.31 116 GLU A C 1
ATOM 871 O O . GLU A 1 116 ? -0.348 5.401 -3.096 1.00 89.31 116 GLU A O 1
ATOM 876 N N . ILE A 1 117 ? -2.268 6.553 -3.009 1.00 92.25 117 ILE A N 1
ATOM 877 C CA . ILE A 1 117 ? -2.334 6.633 -1.555 1.00 92.25 117 ILE A CA 1
ATOM 878 C C . ILE A 1 117 ? -3.707 6.186 -1.076 1.00 92.25 117 ILE A C 1
ATOM 880 O O . ILE A 1 117 ? -4.720 6.422 -1.727 1.00 92.25 117 ILE A O 1
ATOM 884 N N . ALA A 1 118 ? -3.748 5.554 0.089 1.00 94.44 118 ALA A N 1
ATOM 885 C CA . ALA A 1 118 ? -4.988 5.175 0.740 1.00 94.44 118 ALA A CA 1
ATOM 886 C C . ALA A 1 118 ? -4.903 5.418 2.242 1.00 94.44 118 ALA A C 1
ATOM 888 O O . ALA A 1 118 ? -3.867 5.209 2.871 1.00 94.44 118 ALA A O 1
ATOM 889 N N . ALA A 1 119 ? -6.018 5.832 2.821 1.00 95.69 119 ALA A N 1
ATOM 890 C CA . ALA A 1 119 ? -6.192 6.064 4.237 1.00 95.69 119 ALA A CA 1
ATOM 891 C C . ALA A 1 119 ? -7.453 5.356 4.723 1.00 95.69 119 ALA A C 1
ATOM 893 O O . ALA A 1 119 ? -8.474 5.315 4.039 1.00 95.69 119 ALA A O 1
ATOM 894 N N . ARG A 1 120 ? -7.391 4.803 5.930 1.00 96.81 120 ARG A N 1
ATOM 895 C CA . ARG A 1 120 ? -8.523 4.165 6.587 1.00 96.81 120 ARG A CA 1
ATOM 896 C C . ARG A 1 120 ? -8.512 4.471 8.073 1.00 96.81 120 ARG A C 1
ATOM 898 O O . ARG A 1 120 ? -7.473 4.404 8.723 1.00 96.81 120 ARG A O 1
ATOM 905 N N . ALA A 1 121 ? -9.694 4.738 8.604 1.00 96.50 121 ALA A N 1
ATOM 906 C CA . ALA A 1 121 ? -9.936 4.909 10.023 1.00 96.50 121 ALA A CA 1
ATOM 907 C C . ALA A 1 121 ? -11.163 4.099 10.447 1.00 96.50 121 ALA A C 1
ATOM 909 O O . ALA A 1 121 ? -12.142 3.985 9.711 1.00 96.50 121 ALA A O 1
ATOM 910 N N . SER A 1 122 ? -11.124 3.524 11.642 1.00 97.12 122 SER A N 1
ATOM 911 C CA . SER A 1 122 ? -12.283 2.902 12.278 1.00 97.12 122 SER A CA 1
ATOM 912 C C . SER A 1 122 ? -12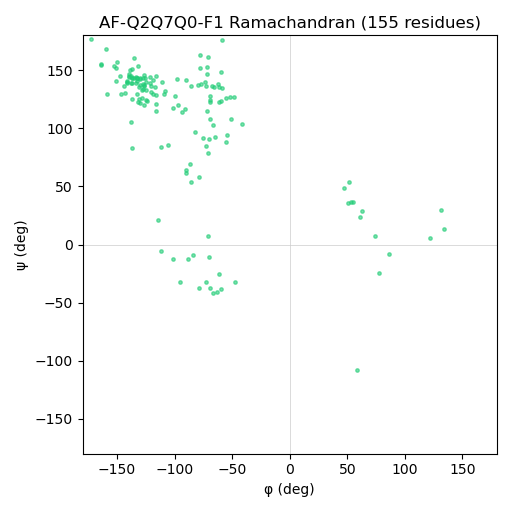.157 2.948 13.792 1.00 97.12 122 SER A C 1
ATOM 914 O O . SER A 1 122 ? -11.049 2.993 14.327 1.00 97.12 122 SER A O 1
ATOM 916 N N . TYR A 1 123 ? -13.297 2.928 14.478 1.00 96.88 123 TYR A N 1
ATOM 917 C CA . TYR A 1 123 ? -13.337 2.891 15.935 1.00 96.88 123 TYR A CA 1
ATOM 918 C C . TYR A 1 123 ? -14.406 1.919 16.422 1.00 96.88 123 TYR A C 1
ATOM 920 O O . TYR A 1 123 ? -15.496 1.859 15.858 1.00 96.88 123 TYR A O 1
ATOM 928 N N . ARG A 1 124 ? -14.104 1.145 17.464 1.00 97.56 124 ARG A N 1
ATOM 929 C CA . ARG A 1 124 ? -15.020 0.168 18.057 1.00 97.56 124 ARG A CA 1
ATOM 930 C C . ARG A 1 124 ? -15.837 0.793 19.185 1.00 97.56 124 ARG A C 1
ATOM 932 O O . ARG A 1 124 ? -15.308 1.094 20.249 1.00 97.56 124 ARG A O 1
ATOM 939 N N . PHE A 1 125 ? -17.150 0.854 18.991 1.00 95.94 125 PHE A N 1
ATOM 940 C CA . PHE A 1 125 ? -18.141 1.203 20.006 1.00 95.94 125 PHE A CA 1
ATOM 941 C C . PHE A 1 125 ? -18.893 -0.062 20.446 1.00 95.94 125 PHE A C 1
ATOM 943 O O . PHE A 1 125 ? -19.939 -0.408 19.893 1.00 95.94 125 PHE A O 1
ATOM 950 N N . GLY A 1 126 ? -18.341 -0.800 21.415 1.00 94.56 126 GLY A N 1
ATOM 951 C CA . GLY A 1 126 ? -18.902 -2.086 21.849 1.00 94.56 126 GLY A CA 1
ATOM 952 C C . GLY A 1 126 ? -18.979 -3.090 20.690 1.00 94.56 126 GLY A C 1
ATOM 953 O O . GLY A 1 126 ? -17.948 -3.571 20.214 1.00 94.56 126 GLY A O 1
ATOM 954 N N . ASN A 1 127 ? -20.199 -3.365 20.215 1.00 94.69 127 ASN A N 1
ATOM 955 C CA . ASN A 1 127 ? -20.463 -4.278 19.096 1.00 94.69 127 ASN A CA 1
ATOM 956 C C . ASN A 1 127 ? -20.434 -3.600 17.712 1.00 94.69 127 ASN A C 1
ATOM 958 O O . ASN A 1 127 ? -20.417 -4.300 16.703 1.00 94.69 127 ASN A O 1
ATOM 962 N N . ALA A 1 128 ? -20.430 -2.265 17.643 1.00 96.25 128 ALA A N 1
ATOM 963 C CA . ALA A 1 128 ? -20.411 -1.519 16.386 1.00 96.25 128 ALA A CA 1
ATOM 964 C C . ALA A 1 128 ? -18.990 -1.059 16.025 1.00 96.25 128 ALA A C 1
ATOM 966 O O . ALA A 1 128 ? -18.217 -0.664 16.897 1.00 96.25 128 ALA A O 1
ATOM 967 N N . VAL A 1 129 ? -18.646 -1.083 14.733 1.00 96.69 129 VAL A N 1
ATOM 968 C CA . VAL A 1 129 ? -17.354 -0.596 14.218 1.00 96.69 129 VAL A CA 1
ATOM 969 C C . VAL A 1 129 ? -17.578 0.209 12.932 1.00 96.69 129 VAL A C 1
ATOM 971 O O . VAL A 1 129 ? -17.459 -0.354 11.840 1.00 96.69 129 VAL A O 1
ATOM 974 N N . PRO A 1 130 ? -17.927 1.506 13.020 1.00 96.56 130 PRO A N 1
ATOM 975 C CA . PRO A 1 130 ? -17.905 2.389 11.859 1.00 96.56 130 PRO A CA 1
ATOM 976 C C . PRO A 1 130 ? -16.497 2.478 11.263 1.00 96.56 130 PRO A C 1
ATOM 978 O O . PRO A 1 130 ? -15.488 2.391 11.975 1.00 96.56 130 PRO A O 1
ATOM 981 N N . ARG A 1 131 ? -16.430 2.664 9.945 1.00 96.56 131 ARG A N 1
ATOM 982 C CA . ARG A 1 131 ? -15.182 2.721 9.187 1.00 96.56 131 ARG A CA 1
ATOM 983 C C . ARG A 1 131 ? -15.301 3.740 8.074 1.00 96.56 131 ARG A C 1
ATOM 985 O O . ARG A 1 131 ? -16.252 3.695 7.325 1.00 96.56 131 ARG A O 1
ATOM 992 N N . LEU A 1 132 ? -14.269 4.549 7.900 1.00 95.38 132 LEU A N 1
ATOM 993 C CA . LEU A 1 132 ? -14.114 5.418 6.746 1.00 95.38 132 LEU A CA 1
ATOM 994 C C . LEU A 1 132 ? -12.821 5.052 6.023 1.00 95.38 132 LEU A C 1
ATOM 996 O O . LEU A 1 132 ? -11.793 4.821 6.661 1.00 95.38 132 LEU A O 1
ATOM 1000 N N . SER A 1 133 ? -12.873 4.979 4.701 1.00 94.75 133 SER A N 1
ATOM 1001 C CA . SER A 1 133 ? -11.712 4.776 3.837 1.00 94.75 133 SER A CA 1
ATOM 1002 C C . SER A 1 133 ? -11.717 5.822 2.729 1.00 94.75 133 SER A C 1
ATOM 1004 O O . SER A 1 133 ? -12.779 6.170 2.218 1.00 94.75 133 SER A O 1
ATOM 1006 N N . TYR A 1 134 ? -10.537 6.302 2.359 1.00 94.56 134 TYR A N 1
ATOM 1007 C CA . TYR A 1 134 ? -10.308 7.203 1.236 1.00 94.56 134 TYR A CA 1
ATOM 1008 C C . TYR A 1 134 ? -9.072 6.741 0.469 1.00 94.56 134 TYR A C 1
ATOM 1010 O O . TYR A 1 134 ? -8.112 6.272 1.078 1.00 94.56 134 TYR A O 1
ATOM 1018 N N . ALA A 1 135 ? -9.083 6.864 -0.849 1.00 91.88 135 ALA A N 1
ATOM 1019 C CA . ALA A 1 135 ? -7.942 6.589 -1.701 1.00 91.88 135 ALA A CA 1
ATOM 1020 C C . ALA A 1 135 ? -7.853 7.631 -2.813 1.00 91.88 135 ALA A C 1
ATOM 1022 O O . ALA A 1 135 ? -8.879 8.083 -3.319 1.00 91.88 135 ALA A O 1
ATOM 1023 N N . HIS A 1 136 ? -6.625 7.972 -3.186 1.00 89.19 136 HIS A N 1
ATOM 1024 C CA . HIS A 1 136 ? -6.318 8.875 -4.283 1.00 89.19 136 HIS A CA 1
ATOM 1025 C C . HIS A 1 136 ? -5.257 8.242 -5.179 1.00 89.19 136 HIS A C 1
ATOM 1027 O O . HIS A 1 136 ? -4.185 7.863 -4.697 1.00 89.19 136 HIS A O 1
ATOM 1033 N N . GLY A 1 137 ? -5.559 8.141 -6.469 1.00 87.00 137 GLY A N 1
ATOM 1034 C CA . GLY A 1 137 ? -4.594 7.812 -7.509 1.00 87.00 137 GLY A CA 1
ATOM 1035 C C . GLY A 1 137 ? -4.147 9.085 -8.209 1.00 87.00 137 GLY A C 1
ATOM 1036 O O . GLY A 1 137 ? -4.979 9.873 -8.657 1.00 87.00 137 GLY A O 1
ATOM 1037 N N . PHE A 1 138 ? -2.837 9.291 -8.294 1.00 86.19 138 PHE A N 1
ATOM 1038 C CA . PHE A 1 138 ? -2.260 10.402 -9.043 1.00 86.19 138 PHE A CA 1
ATOM 1039 C C . PHE A 1 138 ? -2.265 10.099 -10.543 1.00 86.19 138 PHE A C 1
ATOM 1041 O O . PHE A 1 138 ? -2.386 8.950 -10.963 1.00 86.19 138 PHE A O 1
ATOM 1048 N N . ASP A 1 139 ? -2.095 11.141 -11.354 1.00 80.75 139 ASP A N 1
ATOM 1049 C CA . ASP A 1 139 ? -2.066 10.983 -12.805 1.00 80.75 139 ASP A CA 1
ATOM 1050 C C . ASP A 1 139 ? -0.947 10.029 -13.256 1.00 80.75 139 ASP A C 1
ATOM 1052 O O . ASP A 1 139 ? 0.214 10.145 -12.846 1.00 80.75 139 ASP A O 1
ATOM 1056 N N . LEU A 1 140 ? -1.308 9.127 -14.164 1.00 79.50 140 LEU A N 1
ATOM 1057 C CA . LEU A 1 140 ? -0.418 8.191 -14.825 1.00 79.50 140 LEU A CA 1
ATOM 1058 C C . LEU A 1 140 ? 0.641 8.949 -15.623 1.00 79.50 140 LEU A C 1
ATOM 1060 O O . LEU A 1 140 ? 0.340 9.865 -16.383 1.00 79.50 140 LEU A O 1
ATOM 1064 N N . ILE A 1 141 ? 1.892 8.524 -15.521 1.00 78.38 141 ILE A N 1
ATOM 1065 C CA . ILE A 1 141 ? 2.936 8.896 -16.467 1.00 78.38 141 ILE A CA 1
ATOM 1066 C C . ILE A 1 141 ? 3.114 7.715 -17.413 1.00 78.38 141 ILE A C 1
ATOM 1068 O O . ILE A 1 141 ? 3.521 6.645 -16.974 1.00 78.38 141 ILE A O 1
ATOM 1072 N N . GLU A 1 142 ? 2.851 7.901 -18.704 1.00 77.88 142 GLU A N 1
ATOM 1073 C CA . GLU A 1 142 ? 3.084 6.902 -19.748 1.00 77.88 142 GLU A CA 1
ATOM 1074 C C . GLU A 1 142 ? 4.087 7.448 -20.767 1.00 77.88 142 GLU A C 1
ATOM 1076 O O . GLU A 1 142 ? 3.967 8.568 -21.266 1.00 77.88 142 GLU A O 1
ATOM 1081 N N . ARG A 1 143 ? 5.124 6.668 -21.075 1.00 77.25 143 ARG A N 1
ATOM 1082 C CA . ARG A 1 143 ? 6.212 7.044 -21.990 1.00 77.25 143 ARG A CA 1
ATOM 1083 C C . ARG A 1 143 ? 6.830 8.413 -21.650 1.00 77.25 143 ARG A C 1
ATOM 1085 O O . ARG A 1 143 ? 7.210 9.175 -22.538 1.00 77.25 143 ARG A O 1
ATOM 1092 N N . GLY A 1 144 ? 6.928 8.735 -20.358 1.00 74.12 144 GLY A N 1
ATOM 1093 C CA . GLY A 1 144 ? 7.429 10.014 -19.847 1.00 74.12 144 GLY A CA 1
ATOM 1094 C C . GLY A 1 144 ? 6.471 11.203 -19.995 1.00 74.12 144 GLY A C 1
ATOM 1095 O O . GLY A 1 144 ? 6.874 12.330 -19.716 1.00 74.12 144 GLY A O 1
ATOM 1096 N N . LYS A 1 145 ? 5.226 10.982 -20.425 1.00 80.81 145 LYS A N 1
ATOM 1097 C CA . LYS A 1 145 ? 4.192 12.014 -20.544 1.00 80.81 145 LYS A CA 1
ATOM 1098 C C . LYS A 1 145 ? 3.105 11.792 -19.506 1.00 80.81 145 LYS A C 1
ATOM 1100 O O . LYS A 1 145 ? 2.698 10.665 -19.260 1.00 80.81 145 LYS A O 1
ATOM 1105 N N . LYS A 1 146 ? 2.630 12.885 -18.918 1.00 77.25 146 LYS A N 1
ATOM 1106 C CA . LYS A 1 146 ? 1.490 12.868 -18.006 1.00 77.25 146 LYS A CA 1
ATOM 1107 C C . LYS A 1 146 ? 0.216 12.545 -18.798 1.00 77.25 146 LYS A C 1
ATOM 1109 O O . LYS A 1 146 ? -0.069 13.234 -19.775 1.00 77.25 146 LYS A O 1
ATOM 1114 N N . GLY A 1 147 ? -0.504 11.508 -18.393 1.00 70.06 147 GLY A N 1
ATOM 1115 C CA . GLY A 1 147 ? -1.816 11.149 -18.911 1.00 70.06 147 GLY A CA 1
ATOM 1116 C C . GLY A 1 147 ? -2.868 12.129 -18.408 1.00 70.06 147 GLY A C 1
ATOM 1117 O O . GLY A 1 147 ? -2.872 12.511 -17.237 1.00 70.06 147 GLY A O 1
ATOM 1118 N N . GLU A 1 148 ? -3.753 12.561 -19.295 1.00 75.56 148 GLU A N 1
ATOM 1119 C CA . GLU A 1 148 ? -4.859 13.448 -18.938 1.00 75.56 148 GLU A CA 1
ATOM 1120 C C . GLU A 1 148 ? -5.994 12.642 -18.299 1.00 75.56 148 GLU A C 1
ATOM 1122 O O . GLU A 1 148 ? -6.339 11.572 -18.791 1.00 75.56 148 GLU A O 1
ATOM 1127 N N . ASN A 1 149 ? -6.585 13.166 -17.219 1.00 72.50 149 ASN A N 1
ATOM 1128 C CA . ASN A 1 149 ? -7.733 12.565 -16.521 1.00 72.50 149 ASN A CA 1
ATOM 1129 C C . ASN A 1 149 ? -7.511 11.114 -16.060 1.00 72.50 149 ASN A C 1
ATOM 1131 O O . ASN A 1 149 ? -8.425 10.295 -16.108 1.00 72.50 149 ASN A O 1
ATOM 1135 N N . THR A 1 150 ? -6.294 10.798 -15.620 1.00 75.06 150 THR A N 1
ATOM 1136 C CA . THR A 1 150 ? -5.943 9.460 -15.117 1.00 75.06 150 THR A CA 1
ATOM 1137 C C . THR A 1 150 ? -5.905 9.395 -13.589 1.00 75.06 150 THR A C 1
ATOM 1139 O O . THR A 1 150 ? -5.888 8.302 -13.029 1.00 75.06 150 THR A O 1
ATOM 1142 N N . SER A 1 151 ? -5.932 10.545 -12.906 1.00 79.50 151 SER A N 1
ATOM 1143 C CA . SER A 1 151 ? -6.142 10.616 -11.459 1.00 79.50 151 SER A CA 1
ATOM 1144 C C . SER A 1 151 ? -7.579 10.291 -11.059 1.00 79.50 151 SER A C 1
ATOM 1146 O O . SER A 1 151 ? -8.529 10.510 -11.813 1.00 79.50 151 SER A O 1
ATOM 1148 N N . TYR A 1 152 ? -7.743 9.779 -9.841 1.00 80.50 152 TYR A N 1
ATOM 1149 C CA . TYR A 1 152 ? -9.051 9.444 -9.291 1.00 80.50 152 TYR A CA 1
ATOM 1150 C C . TYR A 1 152 ? -9.093 9.590 -7.770 1.00 80.50 152 TYR A C 1
ATOM 1152 O O . TYR A 1 152 ? -8.079 9.472 -7.083 1.00 80.50 152 TYR A O 1
ATOM 1160 N N . ASP A 1 153 ? -10.307 9.768 -7.251 1.00 84.88 153 ASP A N 1
ATOM 1161 C CA . ASP A 1 153 ? -10.633 9.750 -5.829 1.00 84.88 153 ASP A CA 1
ATOM 1162 C C . ASP A 1 153 ? -11.671 8.665 -5.551 1.00 84.88 153 ASP A C 1
ATOM 1164 O O . ASP A 1 153 ? -12.636 8.498 -6.297 1.00 84.88 153 ASP A O 1
ATOM 1168 N N . SER A 1 154 ? -11.507 7.942 -4.448 1.00 82.94 154 SER A N 1
ATOM 1169 C CA . SER A 1 154 ? -12.481 6.958 -3.981 1.00 82.94 154 SER A CA 1
ATOM 1170 C C . SER A 1 154 ? -12.678 7.078 -2.479 1.00 82.94 154 SER A C 1
ATOM 1172 O O . SER A 1 154 ? -11.721 7.268 -1.731 1.00 82.94 154 SER A O 1
ATOM 1174 N N . SER A 1 155 ? -13.922 6.969 -2.016 1.00 80.50 155 SER A N 1
ATOM 1175 C CA . SER A 1 155 ? -14.243 6.972 -0.589 1.00 80.50 155 SER A CA 1
ATOM 1176 C C . SER A 1 155 ? -15.331 5.955 -0.262 1.00 80.50 155 SER A C 1
ATOM 1178 O O . SER A 1 155 ? -16.213 5.688 -1.075 1.00 80.50 155 SER A O 1
ATOM 1180 N N . MET A 1 156 ? -15.254 5.367 0.931 1.00 82.94 156 MET A N 1
ATOM 1181 C CA . MET A 1 156 ? -16.235 4.410 1.445 1.00 82.94 156 MET A CA 1
ATOM 1182 C C . MET A 1 156 ? -16.425 4.633 2.946 1.00 82.94 156 MET A C 1
ATOM 1184 O O . MET A 1 156 ? -15.432 4.690 3.674 1.00 82.94 156 MET A O 1
ATOM 1188 N N . ALA A 1 157 ? -17.676 4.744 3.394 1.00 74.38 157 ALA A N 1
ATOM 1189 C CA . ALA A 1 157 ? -18.080 4.971 4.785 1.00 74.38 157 ALA A CA 1
ATOM 1190 C C . ALA A 1 157 ? -19.033 3.872 5.281 1.00 74.38 157 ALA A C 1
ATOM 1192 O O . ALA A 1 157 ? -19.711 3.268 4.418 1.00 74.38 157 ALA A O 1
#

Nearest PDB structures (foldseek):
  3wi5-assembly1_A  TM=8.844E-01  e=5.199E-07  Neisseria meningitidis
  3wi4-assembly1_A  TM=9.473E-01  e=1.873E-06  Neisseria meningitidis MC58
  5mds-assembly1_C  TM=8.271E-01  e=4.088E-03  Vibrio harveyi
  2hdf-assembly1_A  TM=7.362E-01  e=2.112E+00  Escherichia coli

Organism: Neisseria meningitidis (NCBI:txid487)